Protein AF-A0AAN7BJ80-F1 (afdb_monomer_lite)

pLDDT: mean 91.57, std 5.74, range [65.94, 98.19]

InterPro domains:
  IPR002347 Short-chain dehydrogenase/reductase SDR [PF13561] (1-79)
  IPR002347 Short-chain dehydrogenase/reductase SDR [PR00081] (6-23)
  IPR002347 Short-chain dehydrogenase/reductase SDR [PR00081] (52-72)
  IPR036291 NAD(P)-binding domain superfamily [SSF51735] (1-79)

Foldseek 3Di:
DVCVVVLDAADDDDDDAEPDCVLQVVQVVVCVVVPHDDGPPVVQVCLCPPPPVSDGHYVVNVCVVVVCCVDPVVSPDHD

Radius of gyration: 17.39 Å; chains: 1; bounding box: 33×22×49 Å

Sequence (79 aa):
MEMARYGIKVNSYAPGIVDTNIWDVIDEGLGSREGGVKRGDMLRKHNEERIALGRTSVPEDVANLVGFLAGEEADYVTG

Organism: NCBI:txid252190

Secondary structure (DSSP, 8-state):
-TTGGGT---------SB-STHHHHHHHHHHHHTTSPPTTHHHHHHHHHH-TTSS-B-HHHHHHHHHHHHSGGGTT---

Structure (mmCIF, N/CA/C/O backbone):
data_AF-A0AAN7BJ80-F1
#
_entry.id   AF-A0AAN7BJ80-F1
#
loop_
_atom_site.group_PDB
_atom_site.id
_atom_site.type_symbol
_atom_site.label_atom_id
_atom_site.label_alt_id
_atom_site.label_comp_id
_atom_site.label_asym_id
_atom_site.label_entity_id
_atom_site.label_seq_id
_atom_site.pdbx_PDB_ins_code
_atom_site.Cartn_x
_atom_site.Cartn_y
_atom_site.Cartn_z
_atom_site.occupancy
_atom_site.B_iso_or_equiv
_atom_site.auth_seq_id
_atom_site.auth_comp_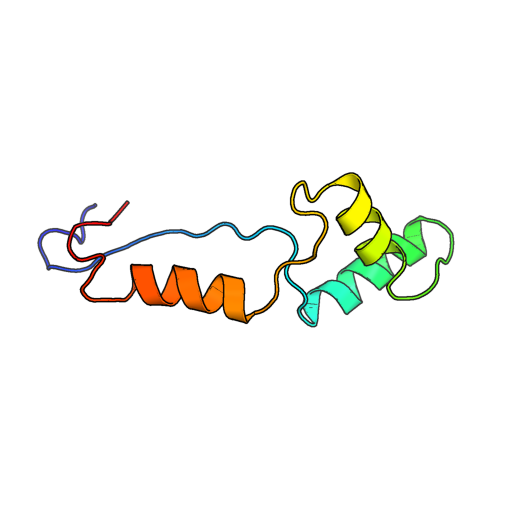id
_atom_site.auth_asym_id
_atom_site.auth_atom_id
_atom_site.pdbx_PDB_model_num
ATOM 1 N N . MET A 1 1 ? -10.728 12.338 13.855 1.00 65.94 1 MET A N 1
ATOM 2 C CA . MET A 1 1 ? -10.864 12.317 15.336 1.00 65.94 1 MET A CA 1
ATOM 3 C C . MET A 1 1 ? -12.299 12.287 15.866 1.00 65.94 1 MET A C 1
ATOM 5 O O . MET A 1 1 ? -12.502 11.692 16.915 1.00 65.94 1 MET A O 1
ATOM 9 N N . GLU A 1 2 ? -13.296 12.871 15.189 1.00 88.75 2 GLU A N 1
ATOM 10 C CA . GLU A 1 2 ? -14.694 12.888 15.677 1.00 88.75 2 GLU A CA 1
ATOM 11 C C . GLU A 1 2 ? -15.250 11.493 16.032 1.00 88.75 2 GLU A C 1
ATOM 13 O O . GLU A 1 2 ? -15.981 11.340 17.009 1.00 88.75 2 GLU A O 1
ATOM 18 N N . MET A 1 3 ? -14.826 10.459 15.300 1.00 93.94 3 MET A N 1
ATOM 19 C CA . MET A 1 3 ? -15.301 9.085 15.482 1.00 93.94 3 MET A CA 1
ATOM 20 C C . MET A 1 3 ? -14.637 8.324 16.647 1.00 93.94 3 MET A C 1
ATOM 22 O O . MET A 1 3 ? -15.163 7.302 17.088 1.00 93.94 3 MET A O 1
ATOM 26 N N . ALA A 1 4 ? -13.521 8.825 17.192 1.00 94.44 4 ALA A N 1
ATOM 27 C CA . ALA A 1 4 ? -12.715 8.097 18.178 1.00 94.44 4 ALA A CA 1
ATOM 28 C C . ALA A 1 4 ? -13.477 7.835 19.489 1.00 94.44 4 ALA A C 1
ATOM 30 O O . ALA A 1 4 ? -13.359 6.763 20.075 1.00 94.44 4 ALA A O 1
ATOM 31 N N . ARG A 1 5 ? -14.346 8.768 19.908 1.00 94.12 5 ARG A N 1
ATOM 32 C CA . ARG A 1 5 ? -15.219 8.609 21.091 1.00 94.12 5 ARG A CA 1
ATOM 33 C C . ARG A 1 5 ? -16.201 7.433 20.989 1.00 94.12 5 ARG A C 1
ATOM 35 O O . ARG A 1 5 ? -16.787 7.054 21.996 1.00 94.12 5 ARG A O 1
ATOM 42 N N . TYR A 1 6 ? -16.413 6.906 19.783 1.00 95.94 6 TYR A N 1
ATOM 43 C CA . TYR A 1 6 ? -17.267 5.750 19.506 1.00 95.94 6 TYR A CA 1
ATOM 44 C C . TYR A 1 6 ? -16.456 4.457 19.326 1.00 95.94 6 TYR A C 1
ATOM 46 O O . TYR A 1 6 ? -17.017 3.445 18.920 1.00 95.94 6 TYR A O 1
ATOM 54 N N . GLY A 1 7 ? -15.143 4.486 19.582 1.00 93.69 7 GLY A N 1
ATOM 55 C CA . GLY A 1 7 ? -14.254 3.340 19.374 1.00 93.69 7 GLY A CA 1
ATOM 56 C C . GLY A 1 7 ? -13.950 3.041 17.902 1.00 93.69 7 GLY A C 1
ATOM 57 O O . GLY A 1 7 ? -13.438 1.969 17.591 1.00 93.69 7 GLY A O 1
ATOM 58 N N . ILE A 1 8 ? -14.258 3.962 16.983 1.00 95.75 8 ILE A N 1
ATOM 59 C CA . ILE A 1 8 ? -13.971 3.798 15.553 1.00 95.75 8 ILE A CA 1
ATOM 60 C C . ILE A 1 8 ? -12.606 4.416 15.245 1.00 95.75 8 ILE A C 1
ATOM 62 O O . ILE A 1 8 ? -12.414 5.627 15.392 1.00 95.75 8 ILE A O 1
ATOM 66 N N . LYS A 1 9 ? -11.678 3.573 14.780 1.00 95.75 9 LYS A N 1
ATOM 67 C CA . LYS A 1 9 ? -10.330 3.965 14.357 1.00 95.75 9 LYS A CA 1
ATOM 68 C C . LYS A 1 9 ? -10.322 4.302 12.869 1.00 95.75 9 LYS A C 1
ATOM 70 O O . LYS A 1 9 ? -10.829 3.541 12.049 1.00 95.75 9 LYS A O 1
ATOM 75 N N . VAL A 1 10 ? -9.730 5.438 12.529 1.00 96.44 10 VAL A N 1
ATOM 76 C CA . VAL A 1 10 ? -9.503 5.879 11.147 1.00 96.44 10 VAL A CA 1
ATOM 77 C C . VAL A 1 10 ? -8.013 6.107 10.968 1.00 96.44 10 VAL A C 1
ATOM 79 O O . VAL A 1 10 ? -7.393 6.718 11.836 1.00 96.44 10 VAL A O 1
ATOM 82 N N . ASN A 1 11 ? -7.461 5.593 9.872 1.00 96.69 11 ASN A N 1
ATOM 83 C CA . ASN A 1 11 ? -6.063 5.740 9.491 1.00 96.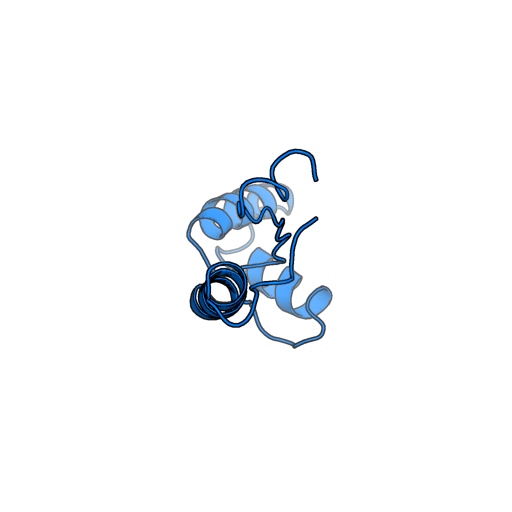69 11 ASN A CA 1
ATOM 84 C C . ASN A 1 11 ? -5.969 5.910 7.970 1.00 96.69 11 ASN A C 1
ATOM 86 O O . ASN A 1 11 ? -6.890 5.545 7.234 1.00 96.69 11 ASN A O 1
ATOM 90 N N . SER A 1 12 ? -4.834 6.422 7.500 1.00 96.69 12 SER A N 1
ATOM 91 C CA . SER A 1 12 ? -4.505 6.497 6.078 1.00 96.69 12 SER A CA 1
ATOM 92 C C . SER A 1 12 ? -3.172 5.812 5.807 1.00 96.69 12 SER A C 1
ATOM 94 O O . SER A 1 12 ? -2.276 5.797 6.649 1.00 96.69 12 SER A O 1
ATOM 96 N N . TYR A 1 13 ? -3.050 5.235 4.619 1.00 95.62 13 TYR A N 1
ATOM 97 C CA . TYR A 1 13 ? -1.816 4.633 4.147 1.00 95.62 13 TYR A CA 1
ATOM 98 C C . TYR A 1 13 ? -1.568 5.085 2.710 1.00 95.62 13 TYR A C 1
ATOM 100 O O . TYR A 1 13 ? -2.441 4.955 1.854 1.00 95.62 13 TYR A O 1
ATOM 108 N N . ALA A 1 14 ? -0.381 5.637 2.466 1.00 95.19 14 ALA A N 1
ATOM 109 C CA . ALA A 1 14 ? 0.071 6.083 1.156 1.00 95.19 14 ALA A CA 1
ATOM 110 C C . ALA A 1 14 ? 1.181 5.135 0.665 1.00 95.19 14 ALA A C 1
ATOM 112 O O . ALA A 1 14 ? 2.356 5.380 0.955 1.00 95.19 14 ALA A O 1
ATOM 113 N N . PRO A 1 15 ? 0.835 4.025 -0.016 1.00 92.81 15 PRO A N 1
ATOM 114 C CA . PRO A 1 15 ? 1.836 3.116 -0.557 1.00 92.81 15 PRO A CA 1
ATOM 115 C C . PRO A 1 15 ? 2.698 3.798 -1.623 1.00 92.81 15 PRO A C 1
ATOM 117 O O . PRO A 1 15 ? 2.242 4.680 -2.353 1.00 92.81 15 PRO A O 1
ATOM 120 N N . GLY A 1 16 ? 3.947 3.340 -1.732 1.00 91.88 16 GLY A N 1
ATOM 121 C CA . GLY A 1 16 ? 4.796 3.608 -2.890 1.00 91.88 16 GLY A CA 1
ATOM 122 C C . GLY A 1 16 ? 4.415 2.731 -4.090 1.00 91.88 16 GLY A C 1
ATOM 123 O O . GLY A 1 16 ? 3.248 2.429 -4.327 1.00 91.88 16 GLY A O 1
ATOM 124 N N . ILE A 1 17 ? 5.416 2.297 -4.856 1.00 92.44 17 ILE A N 1
ATOM 125 C CA . ILE A 1 17 ? 5.226 1.371 -5.981 1.00 92.44 17 ILE A CA 1
ATOM 126 C C . ILE A 1 17 ? 4.915 -0.028 -5.440 1.00 92.44 17 ILE A C 1
ATOM 128 O O . ILE A 1 17 ? 5.767 -0.635 -4.788 1.00 92.44 17 ILE A O 1
ATOM 132 N N . VAL A 1 18 ? 3.719 -0.534 -5.743 1.00 92.94 18 VAL A N 1
ATOM 133 C CA . VAL A 1 18 ? 3.275 -1.891 -5.399 1.00 92.94 18 VAL A CA 1
ATOM 134 C C . VAL A 1 18 ? 2.988 -2.669 -6.669 1.00 92.94 18 VAL A C 1
ATOM 136 O O . VAL A 1 18 ? 2.225 -2.193 -7.510 1.00 92.94 18 VAL A O 1
ATOM 139 N N . ASP A 1 19 ? 3.566 -3.862 -6.780 1.00 90.75 19 ASP A N 1
ATOM 140 C CA . ASP A 1 19 ? 3.372 -4.762 -7.912 1.00 90.75 19 ASP A CA 1
ATOM 141 C C . ASP A 1 19 ? 1.920 -5.253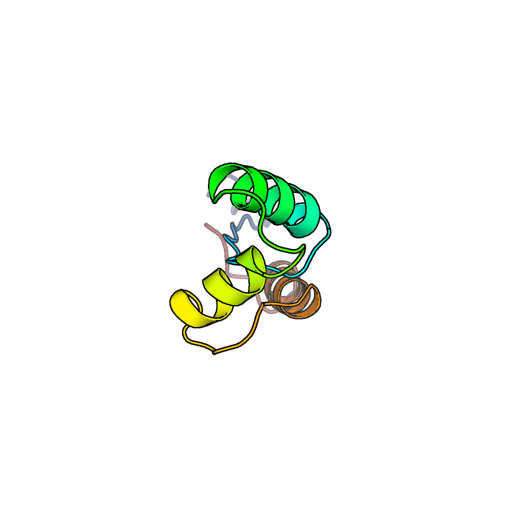 -7.965 1.00 90.75 19 ASP A C 1
ATOM 143 O O . ASP A 1 19 ? 1.489 -6.149 -7.240 1.00 90.75 19 ASP A O 1
ATOM 147 N N . THR A 1 20 ? 1.130 -4.560 -8.773 1.00 91.50 20 THR A N 1
ATOM 148 C CA . THR A 1 20 ? -0.292 -4.801 -8.997 1.00 91.50 20 THR A CA 1
ATOM 149 C C . THR A 1 20 ? -0.605 -4.455 -10.445 1.00 91.50 20 THR A C 1
ATOM 151 O O . THR A 1 20 ? 0.105 -3.667 -11.073 1.00 91.50 20 THR A O 1
ATOM 154 N N . ASN A 1 21 ? -1.727 -4.956 -10.959 1.00 91.94 21 ASN A N 1
ATOM 155 C CA . ASN A 1 21 ? -2.138 -4.752 -12.354 1.00 91.94 21 ASN A CA 1
ATOM 156 C C . ASN A 1 21 ? -2.284 -3.270 -12.762 1.00 91.94 21 ASN A C 1
ATOM 158 O O . ASN A 1 21 ? -2.367 -2.971 -13.948 1.00 91.94 21 ASN A O 1
ATOM 162 N N . ILE A 1 22 ? -2.318 -2.316 -11.820 1.00 90.50 22 ILE A N 1
ATOM 163 C CA . ILE A 1 22 ? -2.313 -0.886 -12.167 1.00 90.50 22 ILE A CA 1
ATOM 164 C C . ILE A 1 22 ? -1.007 -0.475 -12.863 1.00 90.50 22 ILE A C 1
ATOM 166 O O . ILE A 1 22 ? -1.023 0.392 -13.739 1.00 90.50 22 ILE A O 1
ATOM 170 N N . TRP A 1 23 ? 0.113 -1.119 -12.518 1.00 89.44 23 TRP A N 1
ATOM 171 C CA . TRP A 1 23 ? 1.415 -0.813 -13.102 1.00 89.44 23 TRP A CA 1
ATOM 172 C C . TRP A 1 23 ? 1.532 -1.245 -14.549 1.00 89.44 23 TRP A C 1
ATOM 174 O O . TRP A 1 23 ? 2.283 -0.620 -15.282 1.00 89.44 23 TRP A O 1
ATOM 184 N N . ASP A 1 24 ? 0.724 -2.199 -14.998 1.00 87.69 24 ASP A N 1
ATOM 185 C CA . ASP A 1 24 ? 0.644 -2.558 -16.410 1.00 87.69 24 ASP A CA 1
ATOM 186 C C . ASP A 1 24 ? 0.194 -1.379 -17.281 1.00 87.69 24 ASP A C 1
ATOM 188 O O . ASP A 1 24 ? 0.749 -1.141 -18.353 1.00 87.69 24 ASP A O 1
ATOM 192 N N . VAL A 1 25 ? -0.799 -0.623 -16.801 1.00 90.06 25 VAL A N 1
ATOM 193 C CA . VAL A 1 25 ? -1.358 0.545 -17.499 1.00 90.06 25 VAL A CA 1
ATOM 194 C C . VAL A 1 25 ? -0.410 1.739 -17.395 1.00 90.06 25 VAL A C 1
ATOM 196 O O . VAL A 1 25 ? -0.216 2.477 -18.362 1.00 90.06 25 VAL A O 1
ATOM 199 N N . ILE A 1 26 ? 0.193 1.936 -16.219 1.00 90.25 26 ILE A N 1
ATOM 200 C CA . ILE A 1 26 ? 1.156 3.019 -15.989 1.00 90.25 26 ILE A CA 1
ATOM 201 C C . ILE A 1 26 ? 2.408 2.806 -16.844 1.00 90.25 26 ILE A C 1
ATOM 203 O O . ILE A 1 26 ? 2.867 3.745 -17.490 1.00 90.25 26 ILE A O 1
ATOM 207 N N . ASP A 1 27 ? 2.942 1.586 -16.873 1.00 89.12 27 ASP A N 1
ATOM 208 C CA . ASP A 1 27 ? 4.132 1.221 -17.636 1.00 89.12 27 ASP A CA 1
ATOM 209 C C . ASP A 1 27 ? 3.909 1.403 -19.143 1.00 89.12 27 ASP A C 1
ATOM 211 O O . ASP A 1 27 ? 4.726 2.048 -19.796 1.00 89.12 27 ASP A O 1
ATOM 215 N N . GLU A 1 28 ? 2.761 0.975 -19.681 1.00 88.19 28 GLU A N 1
ATOM 216 C CA . GLU A 1 28 ? 2.396 1.204 -21.086 1.00 88.19 28 GLU A CA 1
ATOM 217 C C . GLU A 1 28 ? 2.272 2.701 -21.422 1.00 88.19 28 GLU A C 1
ATOM 219 O O . GLU A 1 28 ? 2.809 3.176 -22.431 1.00 88.19 28 GLU A O 1
ATOM 224 N N . GLY A 1 29 ? 1.593 3.471 -20.567 1.00 89.50 29 GLY A N 1
ATOM 225 C CA . GLY A 1 29 ? 1.399 4.908 -20.765 1.00 89.50 29 GLY A CA 1
ATOM 226 C C . GLY A 1 29 ? 2.705 5.704 -20.687 1.00 89.50 29 GLY A C 1
ATOM 227 O O . GLY A 1 29 ? 2.939 6.606 -21.497 1.00 89.50 29 GLY A O 1
ATOM 228 N N . LEU A 1 30 ? 3.578 5.364 -19.736 1.00 88.56 30 LEU A N 1
ATOM 229 C CA . LEU A 1 30 ? 4.917 5.941 -19.624 1.00 88.56 30 LEU A CA 1
ATOM 230 C C . LEU A 1 30 ? 5.801 5.510 -20.795 1.00 88.56 30 LEU A C 1
ATOM 232 O O . LEU A 1 30 ? 6.482 6.344 -21.392 1.00 88.56 30 LEU A O 1
ATOM 236 N N . GLY A 1 31 ? 5.743 4.236 -21.173 1.00 87.69 31 GLY A N 1
ATOM 237 C CA . GLY A 1 31 ? 6.573 3.695 -22.233 1.00 87.69 31 GLY A CA 1
ATOM 238 C C . GLY A 1 31 ? 6.243 4.259 -23.610 1.00 87.69 31 GLY A C 1
ATOM 239 O O . GLY A 1 31 ? 7.142 4.541 -24.403 1.00 87.69 31 GLY A O 1
ATOM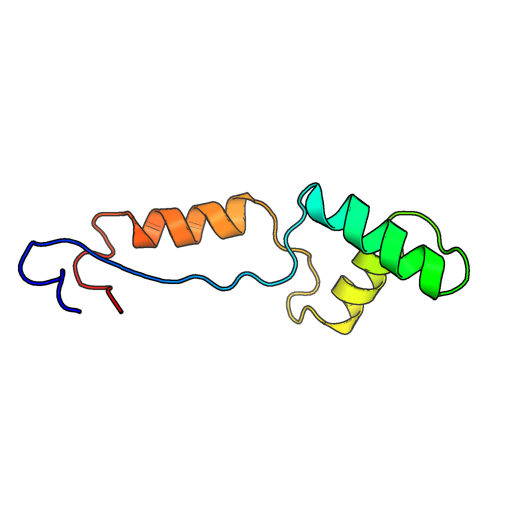 240 N N . SER A 1 32 ? 4.963 4.532 -23.863 1.00 87.31 32 SER A N 1
ATOM 241 C CA . SER A 1 32 ? 4.504 5.225 -25.070 1.00 87.31 32 SER A CA 1
ATOM 242 C C . SER A 1 32 ? 5.031 6.664 -25.153 1.00 87.31 32 SER A C 1
ATOM 244 O O . SER A 1 32 ? 5.304 7.160 -26.244 1.00 87.31 32 SER A O 1
ATOM 246 N N . ARG A 1 33 ? 5.215 7.339 -24.008 1.00 85.69 33 ARG A N 1
ATOM 247 C CA . ARG A 1 33 ? 5.768 8.703 -23.935 1.00 85.69 33 ARG A CA 1
ATOM 248 C C . ARG A 1 33 ? 7.283 8.752 -24.120 1.00 85.69 33 ARG A C 1
ATOM 250 O O . ARG A 1 33 ? 7.776 9.730 -24.672 1.00 85.69 33 ARG A O 1
ATOM 257 N N . GLU A 1 34 ? 8.007 7.719 -23.690 1.00 81.00 34 GLU A N 1
ATOM 258 C CA . GLU A 1 34 ? 9.469 7.621 -23.842 1.00 81.00 34 GLU A CA 1
ATOM 259 C C . GLU A 1 34 ? 9.913 7.025 -25.199 1.00 81.00 34 GLU A C 1
ATOM 261 O O . GLU A 1 34 ? 11.098 6.780 -25.408 1.00 81.00 34 GLU A O 1
ATOM 266 N N . GLY A 1 35 ? 8.995 6.839 -26.157 1.00 79.75 35 GLY A N 1
AT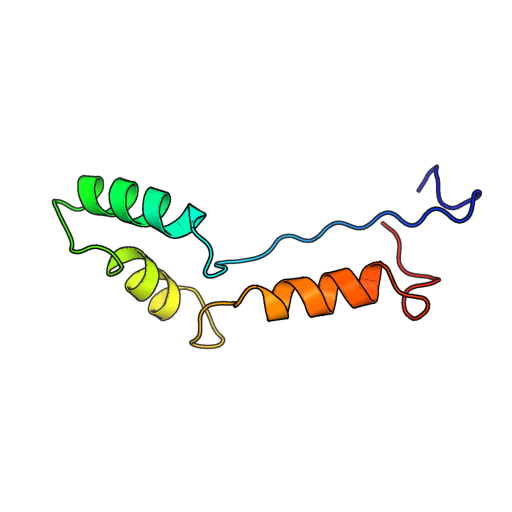OM 267 C CA . GLY A 1 35 ? 9.332 6.412 -27.522 1.00 79.75 35 GLY A CA 1
ATOM 268 C C . GLY A 1 35 ? 9.240 4.905 -27.779 1.00 79.75 35 GLY A C 1
ATOM 269 O O . GLY A 1 35 ? 9.853 4.420 -28.727 1.00 79.75 35 GLY A O 1
ATOM 270 N N . GLY A 1 36 ? 8.461 4.170 -26.977 1.00 73.81 36 GLY A N 1
ATOM 271 C CA . GLY A 1 36 ? 8.198 2.743 -27.181 1.00 73.81 36 GLY A CA 1
ATOM 272 C C . GLY A 1 36 ? 9.232 1.844 -26.506 1.00 73.81 36 GLY A C 1
ATOM 273 O O . GLY A 1 36 ? 9.970 1.121 -27.172 1.00 73.81 36 GLY A O 1
ATOM 274 N N . VAL A 1 37 ? 9.281 1.882 -25.174 1.00 79.88 37 VAL A N 1
ATOM 275 C CA . VAL A 1 37 ? 10.035 0.910 -24.357 1.00 79.88 37 VAL A CA 1
ATOM 276 C C . VAL A 1 37 ? 9.233 -0.373 -24.129 1.00 79.88 37 VAL A C 1
ATOM 278 O O . VAL A 1 37 ? 8.012 -0.399 -24.307 1.00 79.88 37 VAL A O 1
ATOM 281 N N . LYS A 1 38 ? 9.919 -1.470 -23.778 1.00 85.94 38 LYS A N 1
ATOM 282 C CA . LYS A 1 38 ? 9.246 -2.754 -23.561 1.00 85.94 38 LYS A CA 1
ATOM 283 C C . LYS A 1 38 ? 8.438 -2.705 -22.272 1.00 85.94 38 LYS A C 1
ATOM 285 O O . LYS A 1 38 ? 8.829 -2.065 -21.298 1.00 85.94 38 LYS A O 1
ATOM 290 N N . ARG A 1 39 ? 7.344 -3.466 -22.257 1.00 83.75 39 ARG A N 1
ATOM 291 C CA . ARG A 1 39 ? 6.525 -3.648 -21.061 1.00 83.75 39 ARG A CA 1
ATOM 292 C C . ARG A 1 39 ? 7.386 -4.114 -19.880 1.00 83.75 39 ARG A C 1
ATOM 294 O O . ARG A 1 39 ? 8.141 -5.078 -20.003 1.00 83.75 39 ARG A O 1
ATOM 301 N N . GLY A 1 40 ? 7.241 -3.438 -18.751 1.00 84.50 40 GLY A N 1
ATOM 302 C CA . GLY A 1 40 ? 7.953 -3.670 -17.500 1.00 84.50 40 GLY A CA 1
ATOM 303 C C . GLY A 1 40 ? 9.294 -2.939 -17.385 1.00 84.50 40 GLY A C 1
ATOM 304 O O . GLY A 1 40 ? 9.904 -2.979 -16.314 1.00 84.50 40 GLY A O 1
ATOM 305 N N . ASP A 1 41 ? 9.789 -2.281 -18.441 1.00 88.38 41 ASP A N 1
ATOM 306 C CA . ASP A 1 41 ? 11.030 -1.499 -18.364 1.00 88.38 41 ASP A CA 1
ATOM 307 C C . ASP A 1 41 ? 10.835 -0.228 -17.518 1.00 88.38 41 ASP A C 1
ATOM 309 O O . ASP A 1 41 ? 11.731 0.130 -16.749 1.00 88.38 41 ASP A O 1
ATOM 313 N N . MET A 1 42 ? 9.667 0.426 -17.586 1.00 89.38 42 MET A N 1
ATOM 314 C CA . MET A 1 42 ? 9.410 1.658 -16.826 1.00 89.38 42 MET A CA 1
ATOM 315 C C . MET A 1 42 ? 9.244 1.383 -15.338 1.00 89.38 42 MET A C 1
ATOM 317 O O . MET A 1 42 ? 9.781 2.135 -14.518 1.00 89.38 42 MET A O 1
ATOM 321 N N . LEU A 1 43 ? 8.550 0.297 -14.990 1.00 87.69 43 LEU A N 1
ATOM 322 C CA . LEU A 1 43 ? 8.461 -0.182 -13.613 1.00 87.69 43 LEU A CA 1
ATOM 323 C C . LEU A 1 43 ? 9.856 -0.493 -13.053 1.00 87.69 43 LEU A C 1
ATOM 325 O O . LEU A 1 43 ? 10.202 -0.028 -11.968 1.00 87.69 43 LEU A O 1
ATOM 329 N N . ARG A 1 44 ? 10.687 -1.227 -13.804 1.00 87.25 44 ARG A N 1
ATOM 330 C CA . ARG A 1 44 ? 12.051 -1.584 -13.381 1.00 87.25 44 ARG A CA 1
ATOM 331 C C . ARG A 1 44 ? 12.931 -0.358 -13.162 1.00 87.25 44 ARG A C 1
ATOM 333 O O . ARG A 1 44 ? 13.528 -0.239 -12.098 1.00 87.25 44 ARG A O 1
ATOM 340 N N . LYS A 1 45 ? 12.936 0.576 -14.117 1.00 88.12 45 LYS A N 1
ATOM 341 C CA . LYS A 1 45 ? 13.652 1.855 -14.012 1.00 88.12 45 LYS A CA 1
ATOM 342 C C . LYS A 1 45 ? 13.240 2.616 -12.751 1.00 88.12 45 LYS A C 1
ATOM 344 O O . LYS A 1 45 ? 14.087 3.010 -11.958 1.00 88.12 45 LYS A O 1
ATOM 349 N N . HIS A 1 46 ? 11.934 2.756 -12.510 1.00 87.06 46 HIS A N 1
ATOM 350 C CA . HIS A 1 46 ? 11.442 3.417 -11.301 1.00 87.06 46 HIS A CA 1
ATOM 351 C C . HIS A 1 46 ? 11.821 2.675 -10.015 1.00 87.06 46 HIS A C 1
ATOM 353 O O . HIS A 1 46 ? 12.137 3.330 -9.025 1.00 87.06 46 HIS A O 1
ATOM 359 N N . ASN A 1 47 ? 11.812 1.340 -10.003 1.00 87.56 47 ASN A N 1
ATOM 360 C CA . ASN A 1 47 ? 12.266 0.576 -8.841 1.00 87.56 47 ASN A CA 1
ATOM 361 C C . ASN A 1 47 ? 13.731 0.876 -8.511 1.00 87.56 47 ASN A C 1
ATOM 363 O O . ASN A 1 47 ? 14.037 1.202 -7.366 1.00 87.56 47 ASN A O 1
ATOM 367 N N . GLU A 1 48 ? 14.612 0.787 -9.509 1.00 87.19 48 GLU A N 1
ATOM 368 C CA . GLU A 1 48 ? 16.058 0.987 -9.355 1.00 87.19 48 GLU A CA 1
ATOM 369 C C . GLU A 1 48 ? 16.403 2.426 -8.939 1.00 87.19 48 GLU A C 1
ATOM 371 O O . GLU A 1 48 ? 17.272 2.636 -8.095 1.00 87.19 48 GLU A O 1
ATOM 376 N N . GLU A 1 49 ? 15.702 3.422 -9.488 1.00 89.38 49 GLU A N 1
ATOM 377 C CA . GLU A 1 49 ? 16.001 4.839 -9.250 1.00 89.38 49 GLU A CA 1
ATOM 378 C C . GLU A 1 49 ? 15.323 5.417 -7.996 1.00 89.38 49 GLU A C 1
ATOM 380 O O . GLU A 1 49 ? 15.820 6.386 -7.417 1.00 89.38 49 GLU A O 1
ATOM 385 N N . ARG A 1 50 ? 14.156 4.891 -7.592 1.00 88.38 50 ARG A N 1
ATOM 386 C CA . ARG A 1 50 ? 13.275 5.556 -6.606 1.00 88.38 50 ARG A CA 1
ATOM 387 C C . ARG A 1 50 ? 13.070 4.762 -5.325 1.00 88.38 50 ARG A C 1
ATOM 389 O O . ARG A 1 50 ? 12.654 5.360 -4.331 1.00 88.38 50 ARG A O 1
ATOM 396 N N . ILE A 1 51 ? 13.322 3.452 -5.314 1.00 92.69 51 ILE A N 1
ATOM 397 C CA . ILE A 1 51 ? 13.054 2.621 -4.137 1.00 92.69 51 ILE A CA 1
ATOM 398 C C . ILE A 1 51 ? 14.349 2.318 -3.393 1.00 92.69 51 ILE A C 1
ATOM 400 O O . ILE A 1 51 ? 15.128 1.454 -3.780 1.00 92.69 51 ILE A O 1
ATOM 404 N N . ALA A 1 52 ? 14.531 2.975 -2.246 1.00 93.25 52 ALA A N 1
ATOM 405 C CA . ALA A 1 52 ? 15.712 2.793 -1.401 1.00 93.25 52 ALA A CA 1
ATOM 406 C C . ALA A 1 52 ? 15.910 1.344 -0.906 1.00 93.25 52 ALA A C 1
ATOM 408 O O . ALA A 1 52 ? 17.037 0.933 -0.654 1.00 93.25 52 ALA A O 1
ATOM 409 N N . LEU A 1 53 ? 14.832 0.558 -0.784 1.00 93.69 53 LEU A N 1
ATOM 410 C CA . LEU A 1 53 ? 14.897 -0.863 -0.415 1.00 93.69 53 LEU A CA 1
ATOM 411 C C . LEU A 1 53 ? 15.346 -1.782 -1.565 1.00 93.69 53 LEU A C 1
ATOM 413 O O . LEU A 1 53 ? 15.501 -2.981 -1.344 1.00 93.69 53 LEU A O 1
ATOM 417 N N . GLY A 1 54 ? 15.524 -1.258 -2.783 1.00 91.19 54 GLY A N 1
ATOM 418 C CA . GLY A 1 54 ? 16.007 -2.018 -3.940 1.00 91.19 54 GLY A CA 1
ATOM 419 C C . GLY A 1 54 ? 15.041 -3.086 -4.466 1.00 91.19 54 GLY A C 1
ATOM 420 O O . GLY A 1 54 ? 15.433 -3.908 -5.290 1.00 91.19 54 GLY A O 1
ATOM 421 N N . ARG A 1 55 ? 13.787 -3.099 -3.999 1.00 91.69 55 ARG A N 1
ATOM 422 C CA . ARG A 1 55 ? 12.739 -4.028 -4.444 1.00 91.69 55 ARG A CA 1
ATOM 423 C C . ARG A 1 55 ? 11.390 -3.332 -4.542 1.00 91.69 55 ARG A C 1
ATOM 425 O O . ARG A 1 55 ? 11.101 -2.441 -3.748 1.00 91.69 55 ARG A O 1
ATOM 432 N N . THR A 1 56 ? 10.538 -3.788 -5.452 1.00 92.12 56 THR A N 1
ATOM 433 C CA . THR A 1 56 ? 9.123 -3.390 -5.481 1.00 92.12 56 THR A CA 1
ATOM 434 C C . THR A 1 56 ? 8.402 -3.916 -4.245 1.00 92.12 56 THR A C 1
ATOM 436 O O . THR A 1 56 ? 8.725 -4.997 -3.738 1.00 92.12 56 THR A O 1
ATOM 439 N N . SER A 1 57 ? 7.426 -3.155 -3.753 1.00 94.25 57 SER A N 1
ATOM 440 C CA . SER A 1 57 ? 6.479 -3.675 -2.769 1.00 94.25 57 SER A CA 1
ATOM 441 C C . SER A 1 57 ? 5.610 -4.752 -3.417 1.00 94.25 57 SER A C 1
ATOM 443 O O . SER A 1 57 ? 5.215 -4.610 -4.572 1.00 94.25 57 SER A O 1
ATOM 445 N N . VAL A 1 58 ? 5.256 -5.785 -2.662 1.00 94.25 58 VAL A N 1
ATOM 446 C CA . VAL A 1 58 ? 4.263 -6.795 -3.062 1.00 94.25 58 VAL A CA 1
ATOM 447 C C . VAL A 1 58 ? 2.944 -6.574 -2.308 1.00 94.25 58 VAL A C 1
ATOM 449 O O . VAL A 1 58 ? 2.946 -5.851 -1.303 1.00 94.25 58 VAL A O 1
ATOM 452 N N . PRO A 1 59 ? 1.810 -7.147 -2.753 1.00 95.31 59 PRO A N 1
ATOM 453 C CA . PRO A 1 59 ? 0.529 -7.015 -2.055 1.00 95.31 59 PRO A CA 1
ATOM 454 C C . PRO A 1 59 ? 0.589 -7.391 -0.567 1.00 95.31 59 PRO A C 1
ATOM 456 O O . PRO A 1 59 ? -0.070 -6.758 0.257 1.00 95.31 59 PRO A O 1
ATOM 459 N N . GLU A 1 60 ? 1.419 -8.366 -0.198 1.00 97.31 60 GLU A N 1
ATOM 460 C CA . GLU A 1 60 ? 1.600 -8.815 1.183 1.00 97.31 60 GLU A CA 1
ATOM 461 C C . GLU A 1 60 ? 2.228 -7.733 2.074 1.00 97.31 60 GLU A C 1
ATOM 463 O O . GLU A 1 60 ? 1.851 -7.615 3.238 1.00 97.31 60 GLU A O 1
ATOM 468 N N . ASP A 1 61 ? 3.130 -6.895 1.545 1.00 96.62 61 ASP A N 1
ATOM 469 C CA . ASP A 1 61 ? 3.700 -5.770 2.302 1.00 96.62 61 ASP A CA 1
ATOM 470 C C . ASP A 1 61 ? 2.594 -4.785 2.728 1.00 96.62 61 ASP A C 1
ATOM 472 O O . ASP A 1 61 ? 2.579 -4.302 3.863 1.00 96.62 61 ASP A O 1
ATOM 476 N N . VAL A 1 62 ? 1.633 -4.527 1.831 1.00 96.81 62 VAL A N 1
ATOM 477 C CA . VAL A 1 62 ? 0.465 -3.674 2.097 1.00 96.81 62 VAL A CA 1
ATOM 478 C C . VAL A 1 62 ? -0.478 -4.350 3.088 1.00 96.81 62 VAL A C 1
ATOM 480 O O . VAL A 1 62 ? -0.899 -3.728 4.065 1.00 96.81 62 VAL A O 1
ATOM 483 N N . ALA A 1 63 ? -0.795 -5.626 2.854 1.00 97.44 63 ALA A N 1
ATOM 484 C CA . ALA A 1 63 ? -1.708 -6.391 3.693 1.00 97.44 63 ALA A CA 1
ATOM 485 C C . ALA A 1 63 ? -1.216 -6.485 5.141 1.00 97.44 63 ALA A C 1
ATOM 487 O O . ALA A 1 63 ? -2.020 -6.348 6.058 1.00 97.44 63 ALA A O 1
ATOM 488 N N . ASN A 1 64 ? 0.090 -6.646 5.360 1.00 97.88 64 ASN A N 1
ATOM 489 C CA . ASN A 1 64 ? 0.667 -6.718 6.701 1.00 97.88 64 ASN A CA 1
ATOM 490 C C . ASN A 1 64 ? 0.459 -5.417 7.492 1.00 97.88 64 ASN A C 1
ATOM 492 O O . ASN A 1 64 ? 0.018 -5.456 8.640 1.00 97.88 64 ASN A O 1
ATOM 496 N N . LEU A 1 65 ? 0.725 -4.256 6.882 1.00 97.75 65 LEU A N 1
ATOM 497 C CA . LEU A 1 65 ? 0.531 -2.968 7.555 1.00 97.75 65 LEU A CA 1
ATOM 498 C C . LEU A 1 65 ? -0.954 -2.661 7.781 1.00 97.75 65 LEU A C 1
ATOM 500 O O . LEU A 1 65 ? -1.342 -2.244 8.871 1.00 97.75 65 LEU A O 1
ATOM 504 N N . VAL A 1 66 ? -1.791 -2.863 6.761 1.00 97.75 66 VAL A N 1
ATOM 505 C CA . VAL A 1 66 ? -3.238 -2.620 6.871 1.00 97.75 66 VAL A CA 1
ATOM 506 C C . VAL A 1 66 ? -3.871 -3.584 7.876 1.00 97.75 66 VAL A C 1
ATOM 508 O O . VAL A 1 66 ? -4.724 -3.170 8.657 1.00 97.75 66 VAL A O 1
ATOM 511 N N . GLY A 1 67 ? -3.414 -4.836 7.906 1.00 98.12 67 GLY A N 1
ATOM 512 C CA . GLY A 1 67 ? -3.808 -5.838 8.890 1.00 98.12 67 GLY A CA 1
ATOM 513 C C . GLY A 1 67 ? -3.485 -5.398 10.314 1.00 98.12 67 GLY A C 1
ATOM 514 O O . GLY A 1 67 ? -4.374 -5.430 11.157 1.00 98.12 67 GLY A O 1
ATOM 515 N N . PHE A 1 68 ? -2.273 -4.890 10.564 1.00 98.19 68 PHE A N 1
ATOM 516 C CA . PHE A 1 68 ? -1.923 -4.291 11.857 1.00 98.19 68 PHE A CA 1
ATOM 517 C C . PHE A 1 68 ? -2.857 -3.129 12.223 1.00 98.19 68 PHE A C 1
ATOM 519 O O . PHE A 1 68 ? -3.423 -3.122 13.310 1.00 98.19 68 PHE A O 1
ATOM 526 N N . LEU A 1 69 ? -3.076 -2.171 11.313 1.00 98.00 69 LEU A N 1
ATOM 527 C CA . LEU A 1 69 ? -3.937 -1.007 11.573 1.00 98.00 69 LEU A CA 1
ATOM 528 C C . LEU A 1 69 ? -5.404 -1.387 11.851 1.00 98.00 69 LEU A C 1
ATOM 530 O O . LEU A 1 69 ? -6.101 -0.668 12.570 1.00 98.00 69 LEU A O 1
ATOM 534 N N . ALA A 1 70 ? -5.876 -2.494 11.275 1.00 97.38 70 ALA A N 1
ATOM 535 C CA . ALA A 1 70 ? -7.205 -3.050 11.517 1.00 97.38 70 ALA A CA 1
ATOM 536 C C . ALA A 1 70 ? -7.271 -3.952 12.765 1.00 97.38 70 ALA A C 1
ATOM 538 O O . ALA A 1 7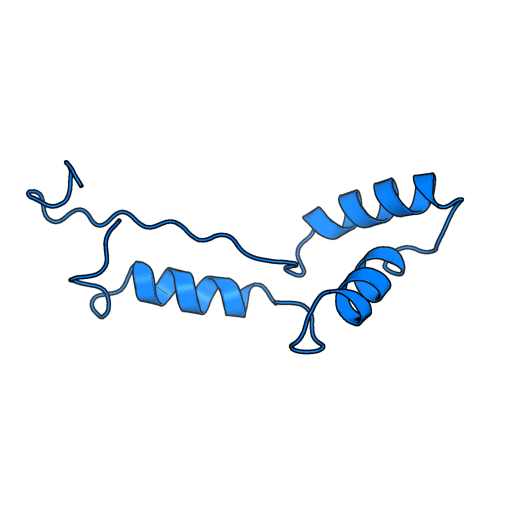0 ? -8.368 -4.203 13.268 1.00 97.38 70 ALA A O 1
ATOM 539 N N . GLY A 1 71 ? -6.123 -4.426 13.251 1.00 97.06 71 GLY A N 1
ATOM 540 C CA . GLY A 1 71 ? -5.986 -5.361 14.361 1.00 97.06 71 GLY A CA 1
ATOM 541 C C . GLY A 1 71 ? -6.240 -4.756 15.741 1.00 97.06 71 GLY A C 1
ATOM 542 O O . GLY A 1 71 ? -6.488 -3.553 15.913 1.00 97.06 71 GLY A O 1
ATOM 543 N N . GLU A 1 72 ? -6.183 -5.629 16.745 1.00 96.62 72 GLU A N 1
ATOM 544 C CA . GLU A 1 72 ? -6.298 -5.253 18.159 1.00 96.62 72 GLU A CA 1
ATOM 545 C C . GLU A 1 72 ? -5.030 -4.542 18.642 1.00 96.62 72 GLU A C 1
ATOM 547 O O . GLU A 1 72 ? -5.097 -3.643 19.471 1.00 96.62 72 GLU A O 1
ATOM 552 N N . GLU A 1 73 ? -3.881 -4.865 18.052 1.00 97.00 73 GLU A N 1
ATOM 553 C CA . GLU A 1 73 ? -2.574 -4.291 18.373 1.00 97.00 73 GLU A CA 1
ATOM 554 C C . GLU A 1 73 ? -2.479 -2.788 18.060 1.00 97.00 73 GLU A C 1
ATOM 556 O O . GLU A 1 73 ? -1.579 -2.104 18.546 1.00 97.00 73 GLU A O 1
ATOM 561 N N . ALA A 1 74 ? -3.408 -2.268 17.255 1.00 97.31 74 ALA A N 1
ATOM 562 C CA . ALA A 1 74 ? -3.524 -0.860 16.899 1.00 97.31 74 ALA A CA 1
ATOM 563 C C . ALA A 1 74 ? -4.670 -0.146 17.645 1.00 97.31 74 ALA A C 1
ATOM 565 O O . ALA A 1 74 ? -5.192 0.854 17.148 1.00 97.31 74 ALA A O 1
ATOM 566 N N . ASP A 1 75 ? -5.104 -0.634 18.813 1.00 96.06 75 ASP A N 1
ATOM 567 C CA . ASP A 1 75 ? -6.239 -0.089 19.582 1.00 96.06 75 ASP A CA 1
ATOM 568 C C . ASP A 1 75 ? -6.156 1.418 19.903 1.00 96.06 75 ASP A C 1
ATOM 570 O O . ASP A 1 75 ? -7.195 2.074 20.005 1.00 96.06 75 ASP A O 1
ATOM 574 N N . TYR A 1 76 ? -4.950 1.983 19.965 1.00 95.56 76 TYR A N 1
ATOM 575 C CA . TYR A 1 76 ? -4.703 3.405 20.218 1.00 95.56 76 TYR A CA 1
ATOM 576 C C . TYR A 1 76 ? -4.199 4.194 18.992 1.00 95.56 76 TYR A C 1
ATOM 578 O O . TYR A 1 76 ? -3.799 5.353 19.113 1.00 95.56 76 TYR A O 1
ATOM 586 N N . VAL A 1 77 ? -4.208 3.593 17.797 1.00 96.62 77 VAL A N 1
ATOM 587 C CA . VAL A 1 77 ? -3.704 4.221 16.564 1.00 96.62 77 VAL A CA 1
ATOM 588 C C . VAL A 1 77 ? -4.867 4.743 15.717 1.00 96.62 77 VAL A C 1
ATOM 590 O O . VAL A 1 77 ? -5.587 3.977 15.072 1.00 96.62 77 VAL A O 1
ATOM 593 N N . THR A 1 78 ? -5.061 6.065 15.704 1.00 96.62 78 THR A N 1
ATOM 594 C CA . THR A 1 78 ? -6.034 6.744 14.832 1.00 96.62 78 THR A CA 1
ATOM 595 C C . THR A 1 78 ? -5.602 8.178 14.502 1.00 96.62 78 THR A C 1
ATOM 597 O O . THR A 1 78 ? -5.026 8.857 15.353 1.00 96.62 78 THR A O 1
ATOM 600 N N . GLY A 1 79 ? -5.904 8.655 13.288 1.00 93.25 79 GLY A N 1
ATOM 601 C CA . GLY A 1 79 ? -5.581 10.000 12.798 1.00 93.25 79 GLY A CA 1
ATOM 602 C C . GLY A 1 79 ? -6.367 10.370 11.553 1.00 93.25 79 GLY A C 1
ATOM 603 O O . GLY A 1 79 ? -6.271 9.614 10.562 1.00 93.25 79 GLY A O 1
#